Protein AF-A0A9P0Z8L5-F1 (afdb_monomer)

Foldseek 3Di:
DVVVLCVVQPPPDAPDSLVSDDPPDPVSVVVNVVVVVVVVVVVVVVLVVVLVVVLVVVVVPDDDDDPVSVVVSVVVSVVVVVVVVVVVVVVCVLAVGPNLVVLLCCLAVVLCPPQVVVLVVVVVVCVVVVNDDPVVPVVSVVSNVVSVVSSVVSNVVSVVVSVVVD

Organism: Cuscuta europaea (NCBI:txid41803)

pLDDT: mean 78.17, std 9.83, range [49.91, 93.12]

Mean predicted aligned error: 10.22 Å

Structure (mmCIF, N/CA/C/O backbone):
data_AF-A0A9P0Z8L5-F1
#
_entry.id   AF-A0A9P0Z8L5-F1
#
loop_
_atom_site.group_PDB
_atom_site.id
_atom_site.type_symbol
_atom_site.label_atom_id
_atom_site.label_alt_id
_atom_site.label_comp_id
_atom_site.label_asym_id
_atom_site.label_entity_id
_atom_site.label_seq_id
_atom_site.pdbx_PDB_ins_code
_atom_site.Cartn_x
_atom_site.Cartn_y
_atom_site.Cartn_z
_atom_site.occupancy
_atom_site.B_iso_or_equiv
_atom_site.auth_seq_id
_atom_site.auth_comp_id
_atom_site.auth_asym_id
_atom_site.auth_atom_id
_atom_site.pdbx_PDB_model_num
ATOM 1 N N . MET A 1 1 ? -7.778 -18.585 9.019 1.00 70.00 1 MET A N 1
ATOM 2 C CA . MET A 1 1 ? -8.124 -17.730 10.179 1.00 70.00 1 MET A CA 1
ATOM 3 C C . MET A 1 1 ? -9.530 -17.138 10.088 1.00 70.00 1 MET A C 1
ATOM 5 O O . MET A 1 1 ? -10.253 -17.262 11.063 1.00 70.00 1 MET A O 1
ATOM 9 N N . ALA A 1 2 ? -9.962 -16.586 8.943 1.00 75.44 2 ALA A N 1
ATOM 10 C CA . ALA A 1 2 ? -11.313 -16.013 8.791 1.00 75.44 2 ALA A CA 1
ATOM 11 C C . ALA A 1 2 ? -12.466 -16.988 9.123 1.00 75.44 2 ALA A C 1
ATOM 13 O O . ALA A 1 2 ? -13.380 -16.621 9.849 1.00 75.44 2 ALA A O 1
ATOM 14 N N . ILE A 1 3 ? -12.378 -18.247 8.671 1.00 82.12 3 ILE A N 1
ATOM 15 C CA . ILE A 1 3 ? -13.407 -19.278 8.919 1.00 82.12 3 ILE A CA 1
ATOM 16 C C . ILE A 1 3 ? -13.588 -19.552 10.422 1.00 82.12 3 ILE A C 1
ATOM 18 O O . ILE A 1 3 ? -14.708 -19.545 10.918 1.00 82.12 3 ILE A O 1
ATOM 22 N N . LEU A 1 4 ? -12.490 -19.736 11.163 1.00 79.88 4 LEU A N 1
ATOM 23 C CA . LEU A 1 4 ? -12.531 -19.990 12.609 1.00 79.88 4 LEU A CA 1
ATOM 24 C C . LEU A 1 4 ? -13.081 -18.786 13.391 1.00 79.88 4 LEU A C 1
ATOM 26 O O . LEU A 1 4 ? -13.856 -18.970 14.321 1.00 79.88 4 LEU A O 1
ATOM 30 N N . GLY A 1 5 ? -12.725 -17.559 12.992 1.00 74.44 5 GLY A N 1
ATOM 31 C CA . GLY A 1 5 ? -13.258 -16.342 13.612 1.00 74.44 5 GLY A CA 1
ATOM 32 C C . GLY A 1 5 ? -14.763 -16.166 13.387 1.00 74.44 5 GLY A C 1
ATOM 33 O O . GLY A 1 5 ? -15.477 -15.811 14.321 1.00 74.44 5 GLY A O 1
ATOM 34 N N . TYR A 1 6 ? -15.253 -16.472 12.181 1.00 79.12 6 TYR A N 1
ATOM 35 C CA . TYR A 1 6 ? -16.687 -16.447 11.880 1.00 79.12 6 TYR A CA 1
ATOM 36 C C . TYR A 1 6 ? -17.456 -17.533 12.643 1.00 79.12 6 TYR A C 1
ATOM 38 O O . TYR A 1 6 ? -18.515 -17.256 13.190 1.00 79.12 6 TYR A O 1
ATOM 46 N N . LEU A 1 7 ? -16.904 -18.745 12.763 1.00 80.19 7 LEU A N 1
ATOM 47 C CA . LEU A 1 7 ? -17.517 -19.808 13.571 1.00 80.19 7 LEU A CA 1
ATOM 48 C C . LEU A 1 7 ? -17.590 -19.454 15.067 1.00 80.19 7 LEU A C 1
ATOM 50 O O . LEU A 1 7 ? -18.496 -19.913 15.752 1.00 80.19 7 LEU A O 1
ATOM 54 N N . MET A 1 8 ? -16.657 -18.640 15.572 1.00 75.38 8 MET A N 1
ATOM 55 C CA . MET A 1 8 ? -16.578 -18.272 16.990 1.00 75.38 8 MET A CA 1
ATOM 56 C C . MET A 1 8 ? -17.526 -17.126 17.388 1.00 75.38 8 MET A C 1
ATOM 58 O O . MET A 1 8 ? -18.051 -17.142 18.497 1.00 75.38 8 MET A O 1
ATOM 62 N N . PHE A 1 9 ? -17.750 -16.140 16.512 1.00 72.75 9 PHE A N 1
ATOM 63 C CA . PHE A 1 9 ? -18.552 -14.940 16.821 1.00 72.75 9 PHE A CA 1
ATOM 64 C C . PHE A 1 9 ? -19.808 -14.780 15.944 1.00 72.75 9 PHE A C 1
ATOM 66 O O . PHE A 1 9 ? -20.626 -13.888 16.179 1.00 72.75 9 PHE A O 1
ATOM 73 N N . GLY A 1 10 ? -19.986 -15.645 14.944 1.00 77.44 10 GLY A N 1
ATOM 74 C CA . GLY A 1 10 ? -21.154 -15.670 14.068 1.00 77.44 10 GLY A CA 1
ATOM 75 C C . GLY A 1 10 ? -21.361 -14.369 13.291 1.00 77.44 10 GLY A C 1
ATOM 76 O O . GLY A 1 10 ? -20.416 -13.707 12.868 1.00 77.44 10 GLY A O 1
ATOM 77 N N . SER A 1 11 ? -22.625 -13.980 13.118 1.00 72.06 11 SER A N 1
ATOM 78 C CA . SER A 1 11 ? -23.034 -12.755 12.416 1.00 72.06 11 SER A CA 1
ATOM 79 C C . SER A 1 11 ? -22.658 -11.450 13.131 1.00 72.06 11 SER A C 1
ATOM 81 O O . SER A 1 11 ? -22.779 -10.387 12.532 1.00 72.06 11 SER A O 1
ATOM 83 N N . HIS A 1 12 ? -22.190 -11.506 14.383 1.00 68.12 12 HIS A N 1
ATOM 84 C CA . HIS A 1 12 ? -21.787 -10.332 15.167 1.00 68.12 12 HIS A CA 1
ATOM 85 C C . HIS A 1 12 ? -20.290 -9.993 15.037 1.00 68.12 12 HIS A C 1
ATOM 87 O O . HIS A 1 12 ? -19.783 -9.164 15.787 1.00 68.12 12 HIS A O 1
ATOM 93 N N . THR A 1 13 ? -19.558 -10.596 14.090 1.00 69.94 13 THR A N 1
ATOM 94 C CA . THR A 1 13 ? -18.135 -10.297 13.872 1.00 69.94 13 THR A CA 1
ATOM 95 C C . THR A 1 13 ? -17.886 -8.845 13.445 1.00 69.94 13 THR A C 1
ATOM 97 O O . THR A 1 13 ? -18.078 -8.486 12.285 1.00 69.94 13 THR A O 1
ATOM 100 N N . LEU A 1 14 ? -17.368 -8.023 14.359 1.00 70.56 14 LEU A N 1
ATOM 101 C CA . LEU A 1 14 ? -16.805 -6.699 14.071 1.00 70.56 14 LEU A CA 1
ATOM 102 C C . LEU A 1 14 ? -15.517 -6.753 13.217 1.00 70.56 14 LEU A C 1
ATOM 104 O O . LEU A 1 14 ? -14.834 -7.775 13.147 1.00 70.56 14 LEU A O 1
ATOM 108 N N . SER A 1 15 ? -15.152 -5.609 12.615 1.00 68.75 15 SER A N 1
ATOM 109 C CA . SER A 1 15 ? -13.997 -5.437 11.700 1.00 68.75 15 SER A CA 1
ATOM 110 C C . SER A 1 15 ? -12.642 -5.877 12.274 1.00 68.75 15 SER A C 1
ATOM 112 O O . SER A 1 15 ? -11.699 -6.127 11.525 1.00 68.75 15 SER A O 1
ATOM 114 N N . GLN A 1 16 ? -12.522 -5.954 13.598 1.00 72.44 16 GLN A N 1
ATOM 115 C CA . GLN A 1 16 ? -11.362 -6.510 14.280 1.00 72.44 16 GLN A CA 1
ATOM 116 C C . GLN A 1 16 ? -11.818 -7.668 15.157 1.00 72.44 16 GLN A C 1
ATOM 118 O O . GLN A 1 16 ? -12.675 -7.495 16.021 1.00 72.44 16 GLN A O 1
ATOM 123 N N . VAL A 1 17 ? -11.188 -8.833 14.981 1.00 63.66 17 VAL A N 1
ATOM 124 C CA . VAL A 1 17 ? -11.454 -10.017 15.813 1.00 63.66 17 VAL A CA 1
ATOM 125 C C . VAL A 1 17 ? -11.240 -9.683 17.288 1.00 63.66 17 VAL A C 1
ATOM 127 O O . VAL A 1 17 ? -12.067 -10.058 18.107 1.00 63.66 17 VAL A O 1
ATOM 130 N N . THR A 1 18 ? -10.214 -8.880 17.595 1.00 65.94 18 THR A N 1
ATOM 131 C CA . THR A 1 18 ? -9.868 -8.376 18.932 1.00 65.94 18 THR A CA 1
ATOM 132 C C . THR A 1 18 ? -10.999 -7.614 19.629 1.00 65.94 18 THR A C 1
ATOM 134 O O . THR A 1 18 ? -11.084 -7.657 20.851 1.00 65.94 18 THR A O 1
ATOM 137 N N . LEU A 1 19 ? -11.879 -6.952 18.871 1.00 61.09 19 LEU A N 1
ATOM 138 C CA . LEU A 1 19 ? -12.987 -6.165 19.415 1.00 61.09 19 LEU A CA 1
ATOM 139 C C . LEU A 1 19 ? -14.190 -7.039 19.814 1.00 61.09 19 LEU A C 1
ATOM 141 O O . LEU A 1 19 ? -14.993 -6.614 20.634 1.00 61.09 19 LEU A O 1
ATOM 145 N N . ASN A 1 20 ? -14.294 -8.263 19.276 1.00 60.38 20 ASN A N 1
ATOM 146 C CA . ASN A 1 20 ? -15.326 -9.228 19.677 1.00 60.38 20 ASN A CA 1
ATOM 147 C C . ASN A 1 20 ? -14.911 -10.097 20.873 1.00 60.38 20 ASN A C 1
ATOM 149 O O . ASN A 1 20 ? -15.735 -10.863 21.367 1.00 60.38 20 ASN A O 1
ATOM 153 N N . LEU A 1 21 ? -13.651 -10.041 21.336 1.00 64.19 21 LEU A N 1
ATOM 154 C CA . LEU A 1 21 ? -13.232 -10.872 22.467 1.00 64.19 21 LEU A CA 1
ATOM 155 C C . LEU A 1 21 ? -13.884 -10.392 23.778 1.00 64.19 21 LEU A C 1
ATOM 157 O O . LEU A 1 21 ? -13.819 -9.200 24.083 1.00 64.19 21 LEU A O 1
ATOM 161 N N . PRO A 1 22 ? -14.421 -11.307 24.611 1.00 65.06 22 PRO A N 1
ATOM 162 C CA . PRO A 1 22 ? -14.917 -10.959 25.938 1.00 65.06 22 PRO A CA 1
ATOM 163 C C . PRO A 1 22 ? -13.756 -10.463 26.808 1.00 65.06 22 PRO A C 1
ATOM 165 O O . PRO A 1 22 ? -12.781 -11.187 27.029 1.00 65.06 22 PRO A O 1
ATOM 168 N N . THR A 1 23 ? -13.849 -9.224 27.293 1.00 61.97 23 THR A N 1
ATOM 169 C CA . THR A 1 23 ? -12.807 -8.526 28.069 1.00 61.97 23 THR A CA 1
ATOM 170 C C . THR A 1 23 ? -12.660 -9.028 29.506 1.00 61.97 23 THR A C 1
ATOM 172 O O . THR A 1 23 ? -11.678 -8.694 30.167 1.00 61.97 23 THR A O 1
ATOM 175 N N . GLU A 1 24 ? -13.590 -9.857 29.980 1.00 63.19 24 GLU A N 1
ATOM 176 C CA . GLU A 1 24 ? -13.633 -10.331 31.370 1.00 63.19 24 GLU A CA 1
ATOM 177 C C . GLU A 1 24 ? -12.621 -11.452 31.667 1.00 63.19 24 GLU A C 1
ATOM 179 O O . GLU A 1 24 ? -12.235 -11.661 32.815 1.00 63.19 24 GLU A O 1
ATOM 184 N N . ASN A 1 25 ? -12.109 -12.134 30.635 1.00 67.50 25 ASN A N 1
ATOM 185 C CA . ASN A 1 25 ? -11.164 -13.239 30.791 1.00 67.50 25 ASN A CA 1
ATOM 186 C C . ASN A 1 25 ? -9.700 -12.785 30.650 1.00 67.50 25 ASN A C 1
ATOM 188 O O . ASN A 1 25 ? -9.319 -12.128 29.677 1.00 67.50 25 ASN A O 1
ATOM 192 N N . LEU A 1 26 ? -8.837 -13.235 31.571 1.00 69.94 26 LEU A N 1
ATOM 193 C CA . LEU A 1 26 ? -7.382 -12.992 31.556 1.00 69.94 26 LEU A CA 1
ATOM 194 C C . LEU A 1 26 ? -6.719 -13.376 30.220 1.00 69.94 26 LEU A C 1
ATOM 196 O O . LEU A 1 26 ? -5.826 -12.672 29.750 1.00 69.94 26 LEU A O 1
ATOM 200 N N . SER A 1 27 ? -7.189 -14.450 29.578 1.00 69.19 27 SER A N 1
ATOM 201 C CA . SER A 1 27 ? -6.686 -14.911 28.276 1.00 69.19 27 SER A CA 1
ATOM 202 C C . SER A 1 27 ? -6.919 -13.885 27.155 1.00 69.19 27 SER A C 1
ATOM 204 O O . SER A 1 27 ? -5.990 -13.574 26.406 1.00 69.19 27 SER A O 1
ATOM 206 N N . SER A 1 28 ? -8.108 -13.270 27.094 1.00 70.56 28 SER A N 1
ATOM 207 C CA . SER A 1 28 ? -8.423 -12.209 26.127 1.00 70.56 28 SER A CA 1
ATOM 208 C C . SER A 1 28 ? -7.548 -10.978 26.340 1.00 70.56 28 SER A C 1
ATOM 210 O O . SER A 1 28 ? -7.051 -10.390 25.382 1.00 70.56 28 SER A O 1
ATOM 212 N N . LYS A 1 29 ? -7.302 -10.609 27.602 1.00 73.38 29 LYS A N 1
ATOM 213 C CA . LYS A 1 29 ? -6.469 -9.454 27.950 1.00 73.38 29 LYS A CA 1
ATOM 214 C C . LYS A 1 29 ? -5.023 -9.644 27.481 1.00 73.38 29 LYS A C 1
ATOM 216 O O . LYS A 1 29 ? -4.458 -8.738 26.872 1.00 73.38 29 LYS A O 1
ATOM 221 N N . ILE A 1 30 ? -4.452 -10.833 27.685 1.00 79.44 30 ILE A N 1
ATOM 222 C CA . ILE A 1 30 ? -3.111 -11.178 27.187 1.00 79.44 30 ILE A CA 1
ATOM 223 C C . ILE A 1 30 ? -3.082 -11.141 25.651 1.00 79.44 30 ILE A C 1
ATOM 225 O O . ILE A 1 30 ? -2.187 -10.524 25.079 1.00 79.44 30 ILE A O 1
ATOM 229 N N . ALA A 1 31 ? -4.088 -11.709 24.976 1.00 77.75 31 ALA A N 1
ATOM 230 C CA . ALA A 1 31 ? -4.172 -11.698 23.513 1.00 77.75 31 ALA A CA 1
ATOM 231 C C . ALA A 1 31 ? -4.238 -10.272 22.927 1.00 77.75 31 ALA A C 1
ATOM 233 O O . ALA A 1 31 ? -3.560 -9.972 21.937 1.00 77.75 31 ALA A O 1
ATOM 234 N N . ILE A 1 32 ? -5.001 -9.371 23.558 1.00 79.19 32 ILE A N 1
ATOM 235 C CA . ILE A 1 32 ? -5.074 -7.952 23.178 1.00 79.19 32 ILE A CA 1
ATOM 236 C C . ILE A 1 32 ? -3.696 -7.292 23.334 1.00 79.19 32 ILE A C 1
ATOM 238 O O . ILE A 1 32 ? -3.199 -6.686 22.381 1.00 79.19 32 ILE A O 1
ATOM 242 N N . TYR A 1 33 ? -3.046 -7.454 24.494 1.00 78.44 33 TYR A N 1
ATOM 243 C CA . TYR A 1 33 ? -1.729 -6.860 24.745 1.00 78.44 33 TYR A CA 1
ATOM 244 C C . TYR A 1 33 ? -0.662 -7.369 23.775 1.00 78.44 33 TYR A C 1
ATOM 246 O O . TYR A 1 33 ? 0.087 -6.567 23.218 1.00 78.44 33 TYR A O 1
ATOM 254 N N . THR A 1 34 ? -0.614 -8.673 23.498 1.00 80.56 34 THR A N 1
ATOM 255 C CA . THR A 1 34 ? 0.329 -9.240 22.524 1.00 80.56 34 THR A CA 1
ATOM 256 C C . THR A 1 34 ? 0.085 -8.693 21.116 1.00 80.56 34 THR A C 1
ATOM 258 O O . THR A 1 34 ? 1.038 -8.386 20.398 1.00 80.56 34 THR A O 1
ATOM 261 N N . THR A 1 35 ? -1.177 -8.497 20.722 1.00 81.25 35 THR A N 1
ATOM 262 C CA . THR A 1 35 ? -1.517 -7.950 19.400 1.00 81.25 35 THR A CA 1
ATOM 263 C C . THR A 1 35 ? -1.046 -6.502 19.240 1.00 81.25 35 THR A C 1
ATOM 265 O O . THR A 1 35 ? -0.632 -6.128 18.146 1.00 81.25 35 THR A O 1
ATOM 268 N N . MET A 1 36 ? -1.027 -5.704 20.316 1.00 79.88 36 MET A N 1
ATOM 269 C CA . MET A 1 36 ? -0.522 -4.322 20.294 1.00 79.88 36 MET A CA 1
ATOM 270 C C . MET A 1 36 ? 0.998 -4.217 20.104 1.00 79.88 36 MET A C 1
ATOM 272 O O . MET A 1 36 ? 1.474 -3.236 19.532 1.00 79.88 36 MET A O 1
ATOM 276 N N . VAL A 1 37 ? 1.770 -5.225 20.519 1.00 83.56 37 VAL A N 1
ATOM 277 C CA . VAL A 1 37 ? 3.237 -5.225 20.351 1.00 83.56 37 VAL A CA 1
ATOM 278 C C . VAL A 1 37 ? 3.629 -5.245 18.868 1.00 83.56 37 VAL A C 1
ATOM 280 O O . VAL A 1 37 ? 4.594 -4.596 18.460 1.00 83.56 37 VAL A O 1
ATOM 283 N N . ASN A 1 38 ? 2.859 -5.952 18.039 1.00 82.38 38 ASN A N 1
ATOM 284 C CA . ASN A 1 38 ? 3.180 -6.166 16.631 1.00 82.38 38 ASN A CA 1
ATOM 285 C C . ASN A 1 38 ? 3.162 -4.862 15.791 1.00 82.38 38 ASN A C 1
ATOM 287 O O . ASN A 1 38 ? 4.155 -4.595 15.110 1.00 82.38 38 ASN A O 1
ATOM 291 N N . PRO A 1 39 ? 2.129 -3.994 15.855 1.00 82.31 39 PRO A N 1
ATOM 292 C CA . PRO A 1 39 ? 2.156 -2.675 15.220 1.00 82.31 39 PRO A CA 1
ATOM 293 C C . PRO A 1 39 ? 3.325 -1.790 15.661 1.00 82.31 39 PRO A C 1
ATOM 295 O O . PRO A 1 39 ? 3.936 -1.144 14.813 1.00 82.31 39 PRO A O 1
ATOM 298 N N . ILE A 1 40 ? 3.672 -1.784 16.955 1.00 81.38 40 ILE A N 1
ATOM 299 C CA . ILE A 1 40 ? 4.763 -0.953 17.495 1.00 81.38 40 ILE A CA 1
ATOM 300 C C . ILE A 1 40 ? 6.100 -1.369 16.873 1.00 81.38 40 ILE A C 1
ATOM 302 O O . ILE A 1 40 ? 6.838 -0.534 16.343 1.00 81.38 40 ILE A O 1
ATOM 306 N N . ALA A 1 41 ? 6.388 -2.672 16.880 1.00 85.25 41 ALA A N 1
ATOM 307 C CA . ALA A 1 41 ? 7.603 -3.211 16.282 1.00 85.25 41 ALA A CA 1
ATOM 308 C C . ALA A 1 41 ? 7.639 -2.978 14.762 1.00 85.25 41 ALA A C 1
ATOM 310 O O . ALA A 1 41 ? 8.647 -2.515 14.226 1.00 85.25 41 ALA A O 1
ATOM 311 N N . LYS A 1 42 ? 6.524 -3.235 14.061 1.00 79.12 42 LYS A N 1
ATOM 312 C CA . LYS A 1 42 ? 6.407 -2.999 12.613 1.00 79.12 42 LYS A CA 1
ATOM 313 C C . LYS A 1 42 ? 6.645 -1.536 12.250 1.00 79.12 42 LYS A C 1
ATOM 315 O O . LYS A 1 42 ? 7.347 -1.269 11.280 1.00 79.12 42 LYS A O 1
ATOM 320 N N . TYR A 1 43 ? 6.112 -0.598 13.029 1.00 81.00 43 TYR A N 1
ATOM 321 C CA . TYR A 1 43 ? 6.314 0.827 12.790 1.00 81.00 43 TYR A CA 1
ATOM 322 C C . TYR A 1 43 ? 7.796 1.209 12.878 1.00 81.00 43 TYR A C 1
ATOM 324 O O . TYR A 1 43 ? 8.327 1.843 11.967 1.00 81.00 43 TYR A O 1
ATOM 332 N N . ALA A 1 44 ? 8.496 0.759 13.925 1.00 80.38 44 ALA A N 1
ATOM 333 C CA . ALA A 1 44 ? 9.929 1.011 14.068 1.00 80.38 44 ALA A CA 1
ATOM 334 C C . ALA A 1 44 ? 10.731 0.454 12.878 1.00 80.38 44 ALA A C 1
ATOM 336 O O . ALA A 1 44 ? 11.569 1.161 12.316 1.00 80.38 44 ALA A O 1
ATOM 337 N N . LEU A 1 45 ? 10.430 -0.777 12.451 1.00 84.56 45 LEU A N 1
ATOM 338 C CA . LEU A 1 45 ? 11.103 -1.424 11.322 1.00 84.56 45 LEU A CA 1
ATOM 339 C C . LEU A 1 45 ? 10.845 -0.728 9.978 1.00 84.56 45 LEU A C 1
ATOM 341 O O . LEU A 1 45 ? 11.738 -0.721 9.138 1.00 84.56 45 LEU A O 1
ATOM 345 N N . LEU A 1 46 ? 9.668 -0.127 9.774 1.00 81.00 46 LEU A N 1
ATOM 346 C CA . LEU A 1 46 ? 9.329 0.598 8.543 1.00 81.00 46 LEU A CA 1
ATOM 347 C C . LEU A 1 46 ? 9.970 1.988 8.478 1.00 81.00 46 LEU A C 1
ATOM 349 O O . LEU A 1 46 ? 10.411 2.412 7.414 1.00 81.00 46 LEU A O 1
ATOM 353 N N . VAL A 1 47 ? 10.068 2.699 9.604 1.00 77.38 47 VAL A N 1
ATOM 354 C CA . VAL A 1 47 ? 10.605 4.071 9.627 1.00 77.38 47 VAL A CA 1
ATOM 355 C C . VAL A 1 47 ? 12.119 4.102 9.398 1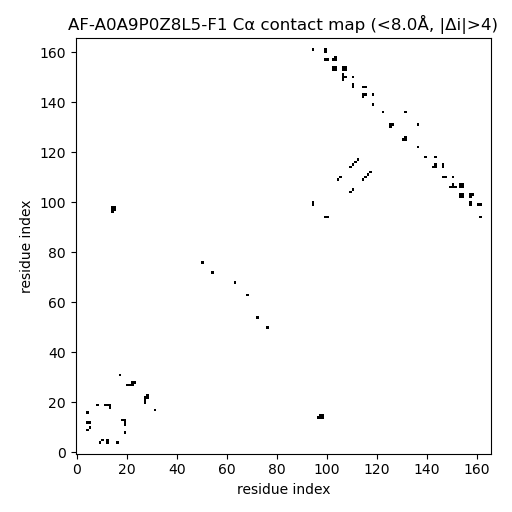.00 77.38 47 VAL A C 1
ATOM 357 O O . VAL A 1 47 ? 12.616 5.007 8.731 1.00 77.38 47 VAL A O 1
ATOM 360 N N . ILE A 1 48 ? 12.865 3.117 9.910 1.00 79.94 48 ILE A N 1
ATOM 361 C CA . ILE A 1 48 ? 14.332 3.052 9.770 1.00 79.94 48 ILE A CA 1
ATOM 362 C C . ILE A 1 48 ? 14.804 3.121 8.301 1.00 79.94 48 ILE A C 1
ATOM 364 O O . ILE A 1 48 ? 15.639 3.979 8.002 1.00 79.94 48 ILE A O 1
ATOM 368 N N . PRO A 1 49 ? 14.332 2.265 7.370 1.00 81.25 49 PRO A N 1
ATOM 369 C CA . PRO A 1 49 ? 14.775 2.311 5.979 1.00 81.25 49 PRO A CA 1
ATOM 370 C C . PRO A 1 49 ? 14.309 3.575 5.254 1.00 81.25 49 PRO A C 1
ATOM 372 O O . PRO A 1 49 ? 15.061 4.083 4.430 1.00 81.25 49 PRO A O 1
ATOM 375 N N . ILE A 1 50 ? 13.129 4.116 5.581 1.00 77.56 50 ILE A N 1
ATOM 376 C CA . ILE A 1 50 ? 12.628 5.370 4.994 1.00 77.56 50 ILE A CA 1
ATOM 377 C C . ILE A 1 50 ? 13.567 6.524 5.347 1.00 77.56 50 ILE A C 1
ATOM 379 O O . ILE A 1 50 ? 14.022 7.241 4.462 1.00 77.56 50 ILE A O 1
ATOM 383 N N . VAL A 1 51 ? 13.922 6.661 6.628 1.00 74.62 51 VAL A N 1
ATOM 384 C CA . VAL A 1 51 ? 14.864 7.692 7.083 1.00 74.62 51 VAL A CA 1
ATOM 385 C C . VAL A 1 51 ? 16.222 7.521 6.402 1.00 74.62 51 VAL A C 1
ATOM 387 O O . VAL A 1 51 ? 16.759 8.495 5.893 1.00 74.62 51 VAL A O 1
ATOM 390 N N . LYS A 1 52 ? 16.739 6.290 6.298 1.00 74.62 52 LYS A N 1
ATOM 391 C CA . LYS A 1 52 ? 18.010 6.023 5.602 1.00 74.62 52 LYS A CA 1
ATOM 392 C C . LYS A 1 52 ? 17.962 6.323 4.100 1.00 74.62 52 LYS A C 1
ATOM 394 O O . LYS A 1 52 ? 18.962 6.764 3.545 1.00 74.62 52 LYS A O 1
ATOM 399 N N . ALA A 1 53 ? 16.845 6.050 3.424 1.00 78.94 53 ALA A N 1
ATOM 400 C CA . ALA A 1 53 ? 16.678 6.354 2.001 1.00 78.94 53 ALA A CA 1
ATOM 401 C C . ALA A 1 53 ? 16.681 7.868 1.762 1.00 78.94 53 ALA A C 1
ATOM 403 O O . ALA A 1 53 ? 17.344 8.352 0.850 1.00 78.94 53 ALA A O 1
ATOM 404 N N . ILE A 1 54 ? 16.005 8.603 2.641 1.00 72.12 54 ILE A N 1
ATOM 405 C CA . ILE A 1 54 ? 15.968 10.060 2.628 1.00 72.12 54 ILE A CA 1
ATOM 406 C C . ILE A 1 54 ? 17.359 10.652 2.935 1.00 72.12 54 ILE A C 1
ATOM 408 O O . ILE A 1 54 ? 17.827 11.518 2.201 1.00 72.12 54 ILE A O 1
ATOM 412 N N . GLU A 1 55 ? 18.056 10.145 3.959 1.00 69.00 55 GLU A N 1
ATOM 413 C CA . GLU A 1 55 ? 19.434 10.549 4.287 1.00 69.00 55 GLU A CA 1
ATOM 414 C C . GLU A 1 55 ? 20.381 10.348 3.092 1.00 69.00 55 GLU A C 1
ATOM 416 O O . GLU A 1 55 ? 21.199 11.218 2.813 1.00 69.00 55 GLU A O 1
ATOM 421 N N . ARG A 1 56 ? 20.239 9.240 2.350 1.00 68.00 56 ARG A N 1
ATOM 422 C CA . ARG A 1 56 ? 21.040 8.967 1.144 1.00 68.00 56 ARG A CA 1
ATOM 423 C C . ARG A 1 56 ? 20.717 9.891 -0.024 1.00 68.00 56 ARG A C 1
ATOM 425 O O . ARG A 1 56 ? 21.644 10.319 -0.692 1.00 68.00 56 ARG A O 1
ATOM 432 N N . SER A 1 57 ? 19.445 10.224 -0.248 1.00 66.31 57 SER A N 1
ATOM 433 C CA . SER A 1 57 ? 19.070 11.162 -1.319 1.00 66.31 57 SER A CA 1
ATOM 434 C C . SER A 1 57 ? 19.609 12.579 -1.099 1.00 66.31 57 SER A C 1
ATOM 436 O O . SER A 1 57 ? 19.812 13.307 -2.058 1.00 66.31 57 SER A O 1
ATOM 438 N N . VAL A 1 58 ? 19.861 12.967 0.155 1.00 62.41 58 VAL A N 1
ATOM 439 C CA . VAL A 1 58 ? 20.470 14.265 0.496 1.00 62.41 58 VAL A CA 1
ATOM 440 C C . VAL A 1 58 ? 22.004 14.213 0.392 1.00 62.41 58 VAL A C 1
ATOM 442 O O . VAL A 1 58 ? 22.637 15.244 0.192 1.00 62.41 58 VAL A O 1
ATOM 445 N N . ASP A 1 59 ? 22.607 13.025 0.502 1.00 60.06 59 ASP A N 1
ATOM 446 C CA . ASP A 1 59 ? 24.062 12.819 0.401 1.00 60.06 59 ASP A CA 1
ATOM 447 C C . ASP A 1 59 ? 24.595 12.991 -1.034 1.00 60.06 59 ASP A C 1
ATOM 449 O O . ASP A 1 59 ? 25.770 13.298 -1.212 1.00 60.06 59 ASP A O 1
ATOM 453 N N . GLU A 1 60 ? 23.743 12.836 -2.056 1.00 57.78 60 GLU A N 1
ATOM 454 C CA . GLU A 1 60 ? 24.118 13.055 -3.464 1.00 57.78 60 GLU A CA 1
ATOM 455 C C . GLU 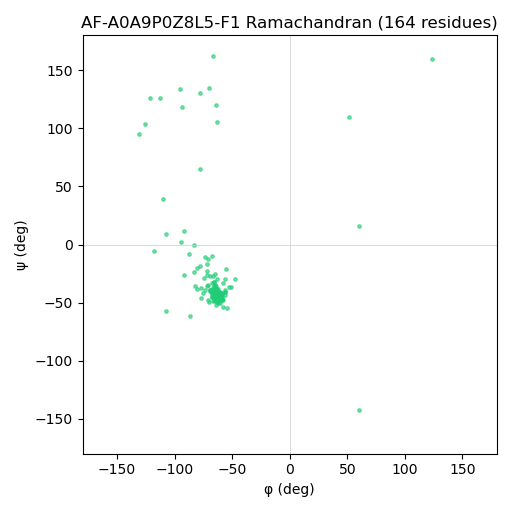A 1 60 ? 24.336 14.547 -3.815 1.00 57.78 60 GLU A C 1
ATOM 457 O O . GLU A 1 60 ? 24.929 14.834 -4.853 1.00 57.78 60 GLU A O 1
ATOM 462 N N . ASP A 1 61 ? 23.938 15.493 -2.948 1.00 55.03 61 ASP A N 1
ATOM 463 C CA . ASP A 1 61 ? 23.878 16.940 -3.249 1.00 55.03 61 ASP A CA 1
ATOM 464 C C . ASP A 1 61 ? 24.968 17.821 -2.581 1.00 55.03 61 ASP A C 1
ATOM 466 O O . ASP A 1 61 ? 24.942 19.047 -2.698 1.00 55.03 61 ASP A O 1
ATOM 470 N N . GLY A 1 62 ? 25.992 17.245 -1.935 1.00 50.75 62 GLY A N 1
ATOM 471 C CA . GLY A 1 62 ? 27.274 17.951 -1.767 1.00 50.75 62 GLY A CA 1
ATOM 472 C C . GLY A 1 62 ? 27.851 18.174 -0.359 1.00 50.75 62 GLY A C 1
ATOM 473 O O . GLY A 1 62 ? 27.207 18.145 0.689 1.00 50.75 62 GLY A O 1
ATOM 474 N N . ASP A 1 63 ? 29.157 18.421 -0.402 1.00 55.97 63 ASP A N 1
ATOM 475 C CA . ASP A 1 63 ? 30.193 18.319 0.626 1.00 55.97 63 ASP A CA 1
ATOM 476 C C . ASP A 1 63 ? 30.221 19.478 1.655 1.00 55.97 63 ASP A C 1
ATOM 478 O O . ASP A 1 63 ? 31.177 20.250 1.726 1.00 55.97 63 ASP A O 1
ATOM 482 N N . TYR A 1 64 ? 29.174 19.639 2.482 1.00 49.91 64 TYR A N 1
ATOM 483 C CA . TYR A 1 64 ? 29.145 20.700 3.509 1.00 49.91 64 TYR A CA 1
ATOM 484 C C . TYR A 1 64 ? 28.874 20.223 4.953 1.00 49.91 64 TYR A C 1
ATOM 486 O O . TYR A 1 64 ? 27.746 20.020 5.395 1.00 49.91 64 TYR A O 1
ATOM 494 N N . CYS A 1 65 ? 29.964 20.189 5.731 1.00 53.56 65 CYS A N 1
ATOM 495 C CA . CYS A 1 65 ? 30.099 20.424 7.181 1.00 53.56 65 CYS A CA 1
ATOM 496 C C . CYS A 1 65 ? 29.179 19.655 8.174 1.00 53.56 65 CYS A C 1
ATOM 498 O O . CYS A 1 65 ? 28.010 19.970 8.416 1.00 53.56 65 CYS A O 1
ATOM 500 N N . SER A 1 66 ? 29.814 18.732 8.904 1.00 65.44 66 SER A N 1
ATOM 501 C CA . SER A 1 66 ? 29.263 17.722 9.830 1.00 65.44 66 SER A CA 1
ATOM 502 C C . SER A 1 66 ? 28.221 18.190 10.878 1.00 65.44 66 SER A C 1
ATOM 504 O O . SER A 1 66 ? 27.322 17.427 11.232 1.00 65.44 66 SER A O 1
ATOM 506 N N . LYS A 1 67 ? 28.251 19.447 11.356 1.00 60.62 67 LYS A N 1
ATOM 507 C CA . LYS A 1 67 ? 27.284 19.942 12.369 1.00 60.62 67 LYS A CA 1
ATOM 508 C C . LYS A 1 67 ? 25.921 20.347 11.795 1.00 60.62 67 LYS A C 1
ATOM 510 O O . LYS A 1 67 ? 24.900 20.079 12.427 1.00 60.62 67 LYS A O 1
ATOM 515 N N . LYS A 1 68 ? 25.878 20.965 10.605 1.00 60.31 68 LYS A N 1
ATO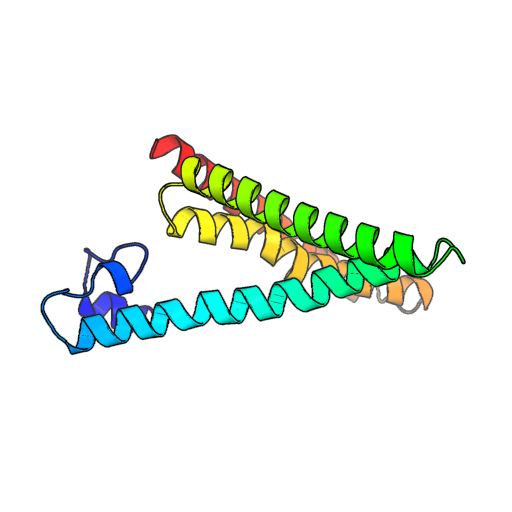M 516 C CA . LYS A 1 68 ? 24.605 21.321 9.946 1.00 60.31 68 LYS A CA 1
ATOM 517 C C . LYS A 1 68 ? 23.887 20.069 9.440 1.00 60.31 68 LYS A C 1
ATOM 519 O O . LYS A 1 68 ? 22.673 19.992 9.566 1.00 60.31 68 LYS A O 1
ATOM 524 N N . ARG A 1 69 ? 24.643 19.059 8.992 1.00 62.09 69 ARG A N 1
ATOM 525 C CA . ARG A 1 69 ? 24.142 17.734 8.591 1.00 62.09 69 ARG A CA 1
ATOM 526 C C . ARG A 1 69 ? 23.418 17.008 9.727 1.00 62.09 69 ARG A C 1
ATOM 528 O O . ARG A 1 69 ? 22.300 16.552 9.531 1.00 62.09 69 ARG A O 1
ATOM 535 N N . LEU A 1 70 ? 23.996 16.965 10.933 1.00 64.69 70 LEU A N 1
ATOM 536 C CA . LEU A 1 70 ? 23.346 16.335 12.092 1.00 64.69 70 LEU A CA 1
ATOM 537 C C . LEU A 1 70 ? 22.026 17.034 12.463 1.00 64.69 70 LEU A C 1
ATOM 539 O O . LEU A 1 70 ? 21.031 16.370 12.759 1.00 64.69 70 LEU A O 1
ATOM 543 N N . LEU A 1 71 ? 21.998 18.371 12.405 1.00 66.25 71 LEU A N 1
ATOM 544 C CA . LEU A 1 71 ? 20.778 19.152 12.615 1.00 66.25 71 LEU A CA 1
ATOM 545 C C . LEU A 1 71 ? 19.752 18.916 11.505 1.00 66.25 71 LEU A C 1
ATOM 547 O O . LEU A 1 71 ? 18.592 18.695 11.822 1.00 66.25 71 LEU A O 1
ATOM 551 N N . LEU A 1 72 ? 20.153 18.897 10.234 1.00 66.94 72 LEU A N 1
ATOM 552 C CA . LEU A 1 72 ? 19.251 18.696 9.097 1.00 66.94 72 LEU A CA 1
ATOM 553 C C . LEU A 1 72 ? 18.640 17.289 9.113 1.00 66.94 72 LEU A C 1
ATOM 555 O O . LEU A 1 72 ? 17.428 17.161 8.993 1.00 66.94 72 LEU A O 1
ATOM 559 N N . ILE A 1 73 ? 19.434 16.255 9.406 1.00 67.75 73 ILE A N 1
ATOM 560 C CA 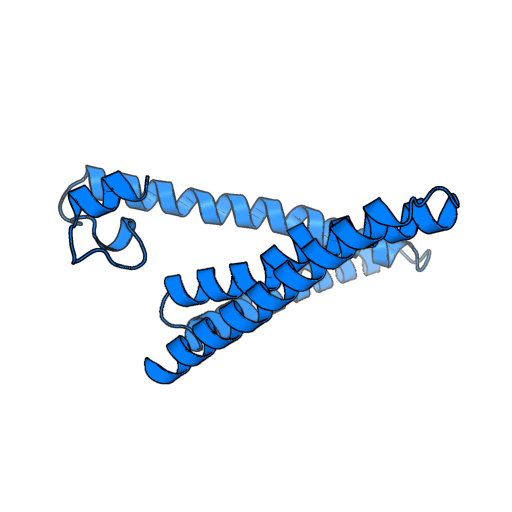. ILE A 1 73 ? 18.954 14.878 9.615 1.00 67.75 73 ILE A CA 1
ATOM 561 C C . ILE A 1 73 ? 17.969 14.815 10.787 1.00 67.75 73 ILE A C 1
ATOM 563 O O . ILE A 1 73 ? 16.929 14.162 10.705 1.00 67.75 73 ILE A O 1
ATOM 567 N N . THR A 1 74 ? 18.268 15.508 11.889 1.00 70.31 74 THR A N 1
ATOM 568 C CA . THR A 1 74 ? 17.373 15.556 13.053 1.00 70.31 74 THR A CA 1
ATOM 569 C C . THR A 1 74 ? 16.068 16.273 12.712 1.00 70.31 74 THR A C 1
ATOM 571 O O . THR A 1 74 ? 14.996 15.751 13.011 1.00 70.31 74 THR A O 1
ATOM 574 N N . MET A 1 75 ? 16.136 17.414 12.025 1.00 72.62 75 MET A N 1
ATOM 575 C CA . MET A 1 75 ? 14.973 18.183 11.579 1.00 72.62 75 MET A CA 1
ATOM 576 C C . MET A 1 75 ? 14.136 17.392 10.580 1.00 72.62 75 MET A C 1
ATOM 578 O O . MET A 1 75 ? 12.923 17.347 10.715 1.00 72.62 75 MET A O 1
ATOM 582 N N . GLN A 1 76 ? 14.761 16.694 9.636 1.00 69.56 76 GLN A N 1
ATOM 583 C CA . GLN A 1 76 ? 14.080 15.859 8.654 1.00 69.56 76 GLN A CA 1
ATOM 584 C C . GLN A 1 76 ? 13.441 14.629 9.299 1.00 69.56 76 GLN A C 1
ATOM 586 O O . GLN A 1 76 ? 12.307 14.287 8.982 1.00 69.56 76 GLN A O 1
ATOM 591 N N . ARG A 1 77 ? 14.111 13.998 10.269 1.00 71.62 77 ARG A N 1
ATOM 592 C CA . ARG A 1 77 ? 13.526 12.920 11.074 1.00 71.62 77 ARG A CA 1
ATOM 593 C C . ARG A 1 77 ? 12.314 13.408 11.856 1.00 71.62 77 ARG A C 1
ATOM 595 O O . ARG A 1 77 ? 11.313 12.698 11.917 1.00 71.62 77 ARG A O 1
ATOM 602 N N . VAL A 1 78 ? 12.408 14.587 12.468 1.00 79.00 78 VAL A N 1
ATOM 603 C CA . VAL A 1 78 ? 11.283 15.206 13.174 1.00 79.00 78 VAL A CA 1
ATOM 604 C C . VAL A 1 78 ? 10.164 15.514 12.186 1.00 79.00 78 VAL A C 1
ATOM 606 O O . VAL A 1 78 ? 9.043 15.119 12.455 1.00 79.00 78 VAL A O 1
ATOM 609 N N . LEU A 1 79 ? 10.465 16.090 11.023 1.00 81.00 79 LEU A N 1
ATOM 610 C CA . LEU A 1 79 ? 9.490 16.474 10.001 1.00 81.00 79 LEU A CA 1
ATOM 611 C C . LEU A 1 79 ? 8.775 15.262 9.389 1.00 81.00 79 LEU A C 1
ATOM 613 O O . LEU A 1 79 ? 7.560 15.282 9.250 1.00 81.00 79 LEU A O 1
ATOM 617 N N . VAL A 1 80 ? 9.492 14.174 9.090 1.00 77.75 80 VAL A N 1
ATOM 618 C CA . VAL A 1 80 ? 8.894 12.914 8.615 1.00 77.75 80 VAL A CA 1
ATOM 619 C C . VAL A 1 80 ? 8.046 12.269 9.711 1.00 77.75 80 VAL A C 1
ATOM 621 O O . VAL A 1 80 ? 6.966 11.758 9.440 1.00 77.75 80 VAL A O 1
ATOM 624 N N . ARG A 1 81 ? 8.497 12.292 10.971 1.00 77.00 81 ARG A N 1
ATOM 625 C CA . ARG A 1 81 ? 7.698 11.754 12.081 1.00 77.00 81 ARG A CA 1
ATOM 626 C C . ARG A 1 81 ? 6.445 12.585 12.327 1.00 77.00 81 ARG A C 1
ATOM 628 O O . ARG A 1 81 ? 5.380 12.004 12.501 1.00 77.00 81 ARG A O 1
ATOM 635 N N . THR A 1 82 ? 6.552 13.910 12.346 1.00 82.94 82 THR A N 1
ATOM 636 C CA . THR A 1 82 ? 5.404 14.792 12.561 1.00 82.94 82 THR A CA 1
ATOM 637 C C . THR A 1 82 ? 4.443 14.725 11.388 1.00 82.94 82 THR A C 1
ATOM 639 O O . THR A 1 82 ? 3.248 14.617 11.631 1.00 82.94 82 THR A O 1
ATOM 642 N N . SER A 1 83 ? 4.923 14.694 10.140 1.00 80.81 83 SER A N 1
ATOM 643 C CA . SER A 1 83 ? 4.055 14.555 8.968 1.00 80.81 83 SER A CA 1
ATOM 644 C C . SER A 1 83 ? 3.305 13.227 8.977 1.00 80.81 83 SER A C 1
ATOM 646 O O . SER A 1 83 ? 2.090 13.236 8.818 1.00 80.81 83 SER A O 1
ATOM 648 N N . VAL A 1 84 ? 3.977 12.106 9.269 1.00 78.75 84 VAL A N 1
ATOM 649 C CA . VAL A 1 84 ? 3.323 10.795 9.397 1.00 78.75 84 VAL A CA 1
ATOM 650 C C . VAL A 1 84 ? 2.271 10.818 10.504 1.00 78.75 84 VAL A C 1
ATOM 652 O O . VAL A 1 84 ? 1.145 10.390 10.268 1.00 78.75 84 VAL A O 1
ATOM 655 N N . VAL A 1 85 ? 2.588 11.365 11.683 1.00 80.69 85 VAL A N 1
ATOM 656 C CA . VAL A 1 85 ? 1.624 11.464 12.791 1.00 80.69 85 VAL A CA 1
ATOM 657 C C . VAL A 1 85 ? 0.426 12.333 12.397 1.00 80.69 85 VAL A C 1
ATOM 659 O O . VAL A 1 85 ? -0.712 11.895 12.551 1.00 80.69 85 VAL A O 1
ATOM 662 N N . ILE A 1 86 ? 0.653 13.513 11.819 1.00 86.38 86 ILE A N 1
ATOM 663 C CA . ILE A 1 86 ? -0.413 14.414 11.359 1.00 86.38 86 ILE A CA 1
ATOM 664 C C . ILE A 1 86 ? -1.296 13.709 10.322 1.00 86.38 86 ILE A C 1
ATOM 666 O O . ILE A 1 86 ? -2.517 13.706 10.463 1.00 86.38 86 ILE A O 1
ATOM 670 N N . SER A 1 87 ? -0.704 13.044 9.326 1.00 82.69 87 SER A N 1
ATOM 671 C CA . SER A 1 87 ? -1.451 12.279 8.326 1.00 82.69 87 SER A CA 1
ATOM 672 C C . SER A 1 87 ? -2.266 11.150 8.958 1.00 82.69 87 SER A C 1
ATOM 674 O O . SER A 1 87 ? -3.425 10.970 8.596 1.00 82.69 87 SER A O 1
ATOM 676 N N . THR A 1 88 ? -1.716 10.420 9.935 1.00 81.81 88 THR A N 1
ATOM 677 C CA . THR A 1 88 ? -2.468 9.363 10.632 1.00 81.81 88 THR A CA 1
ATOM 678 C C . THR A 1 88 ? -3.630 9.909 11.455 1.00 81.81 88 THR A C 1
ATOM 680 O O . THR A 1 88 ? -4.684 9.284 11.478 1.00 81.81 88 THR A O 1
ATOM 683 N N . VAL A 1 89 ? -3.479 11.082 12.078 1.00 81.88 89 VAL A N 1
ATOM 684 C CA . VAL A 1 89 ? -4.555 11.733 12.841 1.00 81.88 89 VAL A CA 1
ATOM 685 C C . VAL A 1 89 ? -5.679 12.182 11.909 1.00 81.88 89 VAL A C 1
ATOM 687 O O . VAL A 1 89 ? -6.842 11.907 12.188 1.00 81.88 89 VAL A O 1
ATOM 690 N N . ILE A 1 90 ? -5.344 12.800 10.773 1.00 83.44 90 ILE A N 1
ATOM 691 C CA . ILE A 1 90 ? -6.333 13.197 9.758 1.00 83.44 90 ILE A CA 1
ATOM 692 C C . ILE A 1 90 ? -7.107 11.970 9.263 1.00 83.44 90 ILE A C 1
ATOM 694 O O . ILE A 1 90 ? -8.334 11.985 9.214 1.00 83.44 90 ILE A O 1
ATOM 698 N N . VAL A 1 91 ? -6.395 10.888 8.944 1.00 80.25 91 VAL A N 1
ATOM 699 C CA . VAL A 1 91 ? -7.001 9.635 8.480 1.00 80.25 91 VAL A CA 1
ATOM 700 C C . VAL A 1 91 ? -7.887 8.995 9.555 1.00 80.25 91 VAL A C 1
ATOM 702 O O . VAL A 1 91 ? -8.964 8.503 9.230 1.00 80.25 91 VAL A O 1
ATOM 705 N N . ALA A 1 92 ? -7.476 9.031 10.825 1.00 78.12 92 ALA A N 1
ATOM 706 C CA . ALA A 1 92 ? -8.261 8.499 11.937 1.00 78.12 92 ALA A CA 1
ATOM 707 C C . ALA A 1 92 ? -9.573 9.269 12.163 1.00 78.12 92 ALA A C 1
ATOM 709 O O . ALA A 1 92 ? -10.577 8.660 12.520 1.00 78.12 92 ALA A O 1
ATOM 710 N N . ILE A 1 93 ? -9.580 10.587 11.934 1.00 76.62 93 ILE A N 1
ATOM 711 C CA . ILE A 1 93 ? -10.799 11.408 12.004 1.00 76.62 93 ILE A CA 1
ATOM 712 C C . ILE A 1 93 ? -11.698 11.151 10.786 1.00 76.62 93 ILE A C 1
ATOM 714 O O . ILE A 1 93 ? -12.916 11.092 10.921 1.00 76.62 93 ILE A O 1
ATOM 718 N N . ALA A 1 94 ? -11.109 10.983 9.598 1.00 74.81 94 ALA A N 1
ATOM 719 C CA . ALA A 1 94 ? -11.858 10.791 8.358 1.00 74.81 94 ALA A CA 1
ATOM 720 C C . ALA A 1 94 ? -12.475 9.388 8.215 1.00 74.81 94 ALA A C 1
ATOM 722 O O . ALA A 1 94 ? -13.494 9.239 7.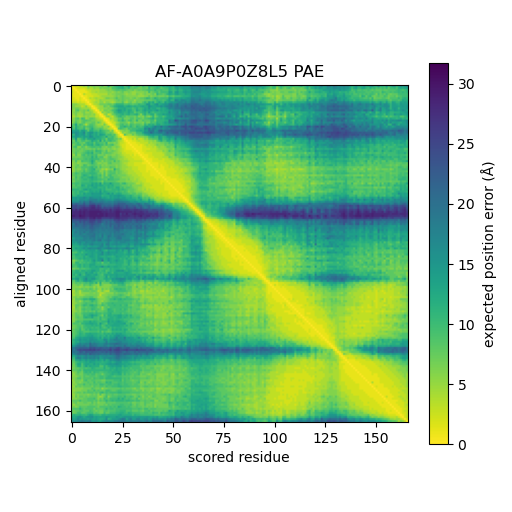546 1.00 74.81 94 ALA A O 1
ATOM 723 N N . VAL A 1 95 ? -11.867 8.350 8.803 1.00 73.62 95 VAL A N 1
ATOM 724 C CA . VAL A 1 95 ? -12.326 6.962 8.652 1.00 73.62 95 VAL A CA 1
ATOM 725 C C . VAL A 1 95 ? -12.442 6.282 10.023 1.00 73.62 95 VAL A C 1
ATOM 727 O O . VAL A 1 95 ? -11.459 5.725 10.516 1.00 73.62 95 VAL A O 1
ATOM 730 N N . PRO A 1 96 ? -13.643 6.264 10.635 1.00 68.38 96 PRO A N 1
ATOM 731 C CA . PRO A 1 96 ? -13.834 5.727 11.985 1.00 68.38 96 PRO A CA 1
ATOM 732 C C . PRO A 1 96 ? -13.728 4.192 12.063 1.00 68.38 96 PRO A C 1
ATOM 734 O O . PRO A 1 96 ? -13.524 3.644 13.146 1.00 68.38 96 PRO A O 1
ATOM 737 N N . PHE A 1 97 ? -13.824 3.474 10.933 1.00 76.81 97 PHE A N 1
ATOM 738 C CA . PHE A 1 97 ? -13.778 2.007 10.896 1.00 76.81 97 PHE A CA 1
ATOM 739 C C . PHE A 1 97 ? -12.522 1.457 10.210 1.00 76.81 97 PHE A C 1
ATOM 741 O O . PHE A 1 97 ? -12.243 1.713 9.038 1.00 76.81 97 PHE A O 1
ATOM 748 N N . PHE A 1 98 ? -11.816 0.579 10.926 1.00 77.19 98 PHE A N 1
ATOM 749 C CA . PHE A 1 98 ? -10.590 -0.081 10.465 1.00 77.19 98 PHE A CA 1
ATOM 750 C C . PHE A 1 98 ? -10.763 -0.895 9.171 1.00 77.19 98 PHE A C 1
ATOM 752 O O . PHE A 1 98 ? -9.841 -0.959 8.358 1.00 77.19 98 PHE A O 1
ATOM 759 N N . GLY A 1 99 ? -11.939 -1.500 8.963 1.00 78.88 99 GLY A N 1
ATOM 760 C CA . GLY A 1 99 ? -12.236 -2.302 7.774 1.00 78.88 99 GLY A CA 1
ATOM 761 C C . GLY A 1 99 ? -12.186 -1.491 6.475 1.00 78.88 99 GLY A C 1
ATOM 762 O O . GLY A 1 99 ? -11.536 -1.913 5.520 1.00 78.88 99 GLY A O 1
ATOM 763 N N . TYR A 1 100 ? -12.788 -0.298 6.458 1.00 80.88 100 TYR A N 1
ATOM 764 C CA . TYR A 1 100 ? -12.780 0.582 5.282 1.00 80.88 100 TYR A CA 1
ATOM 765 C C . TYR A 1 100 ? -11.380 1.117 4.983 1.00 80.88 100 TYR A C 1
ATOM 767 O O . TYR A 1 100 ? -10.965 1.162 3.826 1.00 80.88 100 TYR A O 1
ATOM 775 N N . LEU A 1 101 ? -10.615 1.439 6.029 1.00 82.12 101 LEU A N 1
ATOM 776 C CA . LEU A 1 101 ? -9.216 1.838 5.901 1.00 82.12 101 LEU A CA 1
ATOM 777 C C . LEU A 1 101 ? -8.363 0.735 5.267 1.00 82.12 101 LEU A C 1
ATOM 779 O O . LEU A 1 101 ? -7.656 0.984 4.296 1.00 82.12 101 LEU A O 1
ATOM 783 N N . MET A 1 102 ? -8.460 -0.495 5.774 1.00 85.38 102 MET A N 1
ATOM 784 C CA . MET A 1 102 ? -7.757 -1.656 5.218 1.00 85.38 102 MET A CA 1
ATOM 785 C C . MET A 1 102 ? -8.141 -1.924 3.756 1.00 85.38 102 MET A C 1
ATOM 787 O O . MET A 1 102 ? -7.261 -2.197 2.939 1.00 85.38 102 MET A O 1
ATOM 791 N N . ALA A 1 103 ? -9.430 -1.812 3.416 1.00 85.31 103 ALA A N 1
ATOM 792 C CA . ALA A 1 103 ? -9.910 -1.974 2.045 1.00 85.31 103 ALA A CA 1
ATOM 793 C C . ALA A 1 103 ? -9.336 -0.898 1.108 1.00 85.31 103 ALA A C 1
ATOM 795 O O . ALA A 1 103 ? -8.836 -1.228 0.033 1.00 85.31 103 ALA A O 1
ATOM 796 N N . LEU A 1 104 ? -9.329 0.367 1.539 1.00 85.19 104 LEU A N 1
ATOM 797 C CA . LEU A 1 104 ? -8.780 1.486 0.773 1.00 85.19 104 LEU A CA 1
ATOM 798 C C . LEU A 1 104 ? -7.260 1.365 0.583 1.00 85.19 104 LEU A C 1
ATOM 800 O O . LEU A 1 104 ? -6.764 1.496 -0.537 1.00 85.19 104 LEU A O 1
ATOM 804 N N . VAL A 1 105 ? -6.513 1.074 1.655 1.00 87.75 105 VAL A N 1
ATOM 805 C CA . VAL A 1 105 ? -5.054 0.881 1.588 1.00 87.75 105 VAL A CA 1
ATOM 806 C C . VAL A 1 105 ? -4.703 -0.303 0.682 1.00 87.75 105 VAL A C 1
ATOM 808 O O . VAL A 1 105 ? -3.777 -0.207 -0.126 1.00 87.75 105 VAL A O 1
ATOM 811 N N . GLY A 1 106 ? -5.455 -1.403 0.766 1.00 85.31 106 GLY A N 1
ATOM 812 C CA . GLY A 1 106 ? -5.281 -2.561 -0.107 1.00 85.31 106 GLY A CA 1
ATOM 813 C C . GLY A 1 106 ? -5.579 -2.248 -1.576 1.00 85.31 106 GLY A C 1
ATOM 814 O O . GLY A 1 106 ? -4.782 -2.581 -2.452 1.00 85.31 106 GLY A O 1
ATOM 815 N N . ALA A 1 107 ? -6.692 -1.571 -1.857 1.00 87.44 107 ALA A N 1
ATOM 816 C CA . ALA A 1 107 ? -7.084 -1.238 -3.222 1.00 87.44 107 ALA A CA 1
ATOM 817 C C . ALA A 1 107 ? -6.107 -0.259 -3.887 1.00 87.44 107 ALA A C 1
ATOM 819 O O . ALA A 1 107 ? -5.729 -0.478 -5.030 1.00 87.44 107 ALA A O 1
ATOM 820 N N . LEU A 1 108 ? -5.663 0.786 -3.182 1.00 87.31 108 LEU A N 1
ATOM 821 C CA . LEU A 1 108 ? -4.797 1.822 -3.752 1.00 87.31 108 LEU A CA 1
ATOM 822 C C . LEU A 1 108 ? -3.314 1.458 -3.680 1.00 87.31 108 LEU A C 1
ATOM 824 O O . LEU A 1 108 ? -2.630 1.349 -4.702 1.00 87.31 108 LEU A O 1
ATOM 828 N N . MET A 1 109 ? -2.790 1.286 -2.465 1.00 85.75 109 MET A N 1
ATOM 829 C CA . MET A 1 109 ? -1.348 1.155 -2.264 1.00 85.75 109 MET A CA 1
ATOM 830 C C . MET A 1 109 ? -0.852 -0.230 -2.649 1.00 85.75 109 MET A C 1
ATOM 832 O O . MET A 1 109 ? 0.138 -0.341 -3.371 1.00 85.75 109 MET A O 1
ATOM 836 N N . ASN A 1 110 ? -1.545 -1.288 -2.222 1.00 88.38 110 ASN A N 1
ATOM 837 C CA . ASN A 1 110 ? -1.083 -2.645 -2.504 1.00 88.38 110 ASN A CA 1
ATOM 838 C C . ASN A 1 110 ? -1.198 -2.991 -3.998 1.00 88.38 110 ASN A C 1
ATOM 840 O O . ASN A 1 110 ? -0.267 -3.567 -4.553 1.00 88.38 110 ASN A O 1
ATOM 844 N N . MET A 1 111 ? -2.267 -2.574 -4.689 1.00 90.00 111 MET A N 1
ATOM 845 C CA . MET A 1 111 ? -2.370 -2.780 -6.144 1.00 90.00 111 MET A CA 1
ATOM 846 C C . MET A 1 111 ? -1.262 -2.045 -6.908 1.00 90.00 111 MET A C 1
ATOM 848 O O . MET A 1 111 ? -0.644 -2.614 -7.810 1.00 90.00 111 MET A O 1
ATOM 852 N N . THR A 1 112 ? -0.941 -0.812 -6.509 1.00 87.69 112 THR A N 1
ATOM 853 C CA . THR A 1 112 ? 0.123 -0.034 -7.156 1.00 87.69 112 THR A CA 1
ATOM 854 C C . THR A 1 112 ? 1.502 -0.654 -6.923 1.00 87.69 112 THR A C 1
ATOM 856 O O . THR A 1 112 ? 2.266 -0.849 -7.869 1.00 87.69 112 THR A O 1
ATOM 859 N N . VAL A 1 113 ? 1.827 -0.997 -5.674 1.00 91.44 113 VAL A N 1
ATOM 860 C CA . VAL A 1 113 ? 3.161 -1.493 -5.304 1.00 91.44 113 VAL A CA 1
ATOM 861 C C . VAL A 1 113 ? 3.381 -2.940 -5.749 1.00 91.44 113 VAL A C 1
ATOM 863 O O . VAL A 1 113 ? 4.459 -3.260 -6.243 1.00 91.44 113 VAL A O 1
ATOM 866 N N . SER A 1 114 ? 2.388 -3.819 -5.600 1.00 90.00 114 SER A N 1
ATOM 867 C CA . SER A 1 114 ? 2.561 -5.257 -5.842 1.00 90.00 114 SER A CA 1
ATOM 868 C C . SER A 1 114 ? 2.226 -5.703 -7.260 1.00 90.00 114 SER A C 1
ATOM 870 O O . SER A 1 114 ? 2.767 -6.715 -7.695 1.00 90.00 114 SER A O 1
ATOM 872 N N . ILE A 1 115 ? 1.355 -4.991 -7.985 1.00 89.00 115 ILE A N 1
ATOM 873 C CA . ILE A 1 115 ? 0.975 -5.365 -9.358 1.00 89.00 115 ILE A CA 1
ATOM 874 C C . ILE A 1 115 ? 1.607 -4.399 -10.356 1.00 89.00 115 ILE A C 1
ATOM 876 O O . ILE A 1 115 ? 2.368 -4.821 -11.226 1.00 89.00 115 ILE A O 1
ATOM 880 N N . ILE A 1 116 ? 1.341 -3.099 -10.223 1.00 88.75 116 ILE A N 1
ATOM 881 C CA . ILE A 1 116 ? 1.716 -2.117 -11.249 1.00 88.75 116 ILE A CA 1
ATOM 882 C C . ILE A 1 116 ? 3.238 -1.913 -11.302 1.00 88.75 116 ILE A C 1
ATOM 884 O O . ILE A 1 116 ?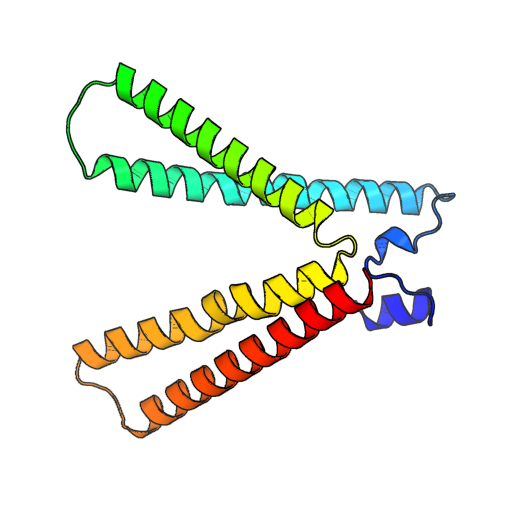 3.829 -2.007 -12.377 1.00 88.75 116 ILE A O 1
ATOM 888 N N . MET A 1 117 ? 3.895 -1.687 -10.160 1.00 89.38 117 MET A N 1
ATOM 889 C CA . MET A 1 117 ? 5.339 -1.420 -10.101 1.00 89.38 117 MET A CA 1
ATOM 890 C C . MET A 1 117 ? 6.203 -2.544 -10.716 1.00 89.38 117 ME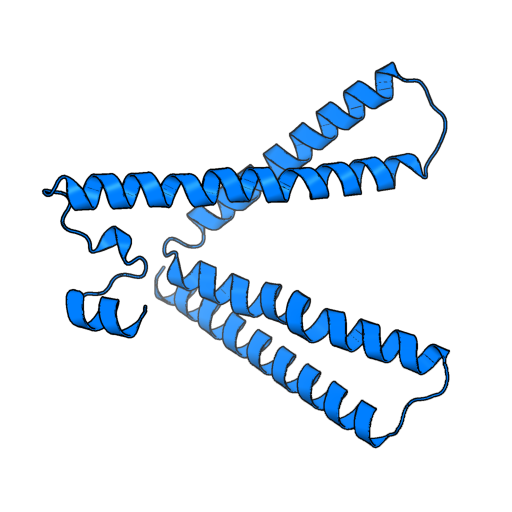T A C 1
ATOM 892 O O . MET A 1 117 ? 6.985 -2.240 -11.625 1.00 89.38 117 MET A O 1
ATOM 896 N N . PRO A 1 118 ? 6.074 -3.830 -10.323 1.00 88.44 118 PRO A N 1
ATOM 897 C CA . PRO A 1 118 ? 6.896 -4.891 -10.906 1.00 88.44 118 PRO A CA 1
ATOM 898 C C . PRO A 1 118 ? 6.599 -5.113 -12.393 1.00 88.44 118 PRO A C 1
ATOM 900 O O . PRO A 1 118 ? 7.535 -5.337 -13.161 1.00 88.44 118 PRO A O 1
ATOM 903 N N . CYS A 1 119 ? 5.339 -4.982 -12.827 1.00 86.81 119 CYS A N 1
ATOM 904 C CA . CYS A 1 119 ? 4.976 -5.095 -14.242 1.00 86.81 119 CYS A CA 1
ATOM 905 C C . CYS A 1 119 ? 5.621 -3.985 -15.084 1.00 86.81 119 CYS A C 1
ATOM 907 O O . CYS A 1 119 ? 6.189 -4.257 -16.143 1.00 86.81 119 CYS A O 1
ATOM 909 N N . LEU A 1 120 ? 5.596 -2.738 -14.602 1.00 87.00 120 LEU A N 1
ATOM 910 C CA . LEU A 1 120 ? 6.249 -1.613 -15.276 1.00 87.00 120 LEU A CA 1
ATOM 911 C C . LEU A 1 120 ? 7.774 -1.765 -15.299 1.00 87.00 120 LEU A C 1
ATOM 913 O O . LEU A 1 120 ? 8.399 -1.477 -16.320 1.00 87.00 120 LEU A O 1
ATOM 917 N N . CYS A 1 121 ? 8.373 -2.235 -14.203 1.00 88.19 121 CYS A N 1
ATOM 918 C CA . CYS A 1 121 ? 9.808 -2.501 -14.129 1.00 88.19 121 CYS A CA 1
ATOM 919 C C . CYS A 1 121 ? 10.228 -3.578 -15.143 1.00 88.19 121 CYS A C 1
ATOM 921 O O . CYS A 1 121 ? 11.165 -3.367 -15.916 1.00 88.19 121 CYS A O 1
ATOM 923 N N . PHE A 1 122 ? 9.477 -4.683 -15.210 1.00 87.19 122 PHE A N 1
ATOM 924 C CA . PHE A 1 122 ? 9.712 -5.777 -16.151 1.00 87.19 122 PHE A CA 1
ATOM 925 C C . PHE A 1 122 ? 9.585 -5.321 -17.614 1.00 87.19 122 PHE A C 1
ATOM 927 O O . PHE A 1 122 ? 10.468 -5.577 -18.433 1.00 87.19 122 PHE A O 1
ATOM 934 N N . LEU A 1 123 ? 8.534 -4.565 -17.951 1.00 85.38 123 LEU A N 1
ATOM 935 C CA . LEU A 1 123 ? 8.375 -4.015 -19.300 1.00 85.38 123 LEU A CA 1
ATOM 936 C C . LEU A 1 123 ? 9.509 -3.046 -19.655 1.00 85.38 123 LEU A C 1
ATOM 938 O O . LEU A 1 123 ? 10.033 -3.093 -20.769 1.00 85.38 123 LEU A O 1
ATOM 942 N N . LYS A 1 124 ? 9.919 -2.185 -18.714 1.00 86.56 124 LYS A N 1
ATOM 943 C CA . LYS A 1 124 ? 10.997 -1.216 -18.938 1.00 86.56 124 LYS A CA 1
ATOM 944 C C . LYS A 1 124 ? 12.331 -1.913 -19.198 1.00 86.56 124 LYS A C 1
ATOM 946 O O . LYS A 1 124 ? 13.029 -1.502 -20.123 1.00 86.56 124 LYS A O 1
ATOM 951 N N . ILE A 1 125 ? 12.667 -2.964 -18.447 1.00 87.50 125 ILE A N 1
ATOM 952 C CA . ILE A 1 125 ? 13.926 -3.691 -18.645 1.00 87.50 125 ILE A CA 1
ATOM 953 C C . ILE A 1 125 ? 13.915 -4.506 -19.940 1.00 87.50 125 ILE A C 1
ATOM 955 O O . ILE A 1 125 ? 14.824 -4.362 -20.752 1.00 87.50 125 ILE A O 1
ATOM 959 N N . CYS A 1 126 ? 12.863 -5.273 -20.227 1.00 81.06 126 CYS A N 1
ATOM 960 C CA . CYS A 1 126 ? 12.814 -6.091 -21.440 1.00 81.06 126 CYS A CA 1
ATOM 961 C C . CYS A 1 126 ? 12.752 -5.246 -22.725 1.00 81.06 126 CYS A C 1
ATOM 963 O O . CYS A 1 126 ? 13.262 -5.674 -23.763 1.00 81.06 126 CYS A O 1
ATOM 965 N N . ARG A 1 127 ? 12.207 -4.020 -22.651 1.00 79.19 127 ARG A N 1
ATOM 966 C CA . ARG A 1 127 ? 12.250 -3.043 -23.752 1.00 79.19 127 ARG A CA 1
ATOM 967 C C . ARG A 1 127 ? 13.672 -2.587 -24.065 1.00 79.19 127 ARG A C 1
ATOM 969 O O . ARG A 1 127 ? 14.000 -2.444 -25.235 1.00 79.19 127 ARG A O 1
ATOM 976 N N . ILE A 1 128 ? 14.510 -2.390 -23.046 1.00 81.75 128 ILE A N 1
ATOM 977 C CA . ILE A 1 128 ? 15.921 -2.004 -23.222 1.00 81.75 128 ILE A CA 1
ATOM 978 C C . ILE A 1 128 ? 16.714 -3.132 -23.896 1.00 81.75 128 ILE A C 1
ATOM 980 O O . ILE A 1 128 ? 17.532 -2.867 -24.768 1.00 81.75 128 ILE A O 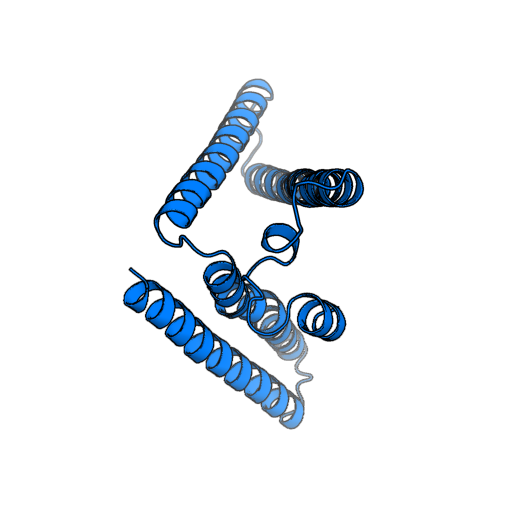1
ATOM 984 N N . TYR A 1 129 ? 16.436 -4.390 -23.544 1.00 79.44 129 TYR A N 1
ATOM 985 C CA . TYR A 1 129 ? 17.126 -5.560 -24.104 1.00 79.44 129 TYR A CA 1
ATOM 986 C C . TYR A 1 129 ? 16.572 -6.040 -25.458 1.00 79.44 129 TYR A C 1
ATOM 988 O O . TYR A 1 129 ? 17.065 -7.029 -25.995 1.00 79.44 129 TYR A O 1
ATOM 996 N N . GLY A 1 130 ? 15.537 -5.389 -26.006 1.00 73.56 130 GLY A N 1
ATOM 997 C CA . GLY A 1 130 ? 14.954 -5.738 -27.310 1.00 73.56 130 GLY A CA 1
ATOM 998 C C . GLY A 1 130 ? 14.383 -7.161 -27.404 1.00 73.56 130 GLY A C 1
ATOM 999 O O . GLY A 1 130 ? 14.146 -7.655 -28.503 1.00 73.56 130 GLY A O 1
ATOM 1000 N N . ARG A 1 131 ? 14.163 -7.838 -26.268 1.00 71.44 131 ARG A N 1
ATOM 1001 C CA . ARG A 1 131 ? 13.800 -9.264 -26.186 1.00 71.44 131 ARG A CA 1
ATOM 1002 C C . ARG A 1 131 ? 12.355 -9.468 -25.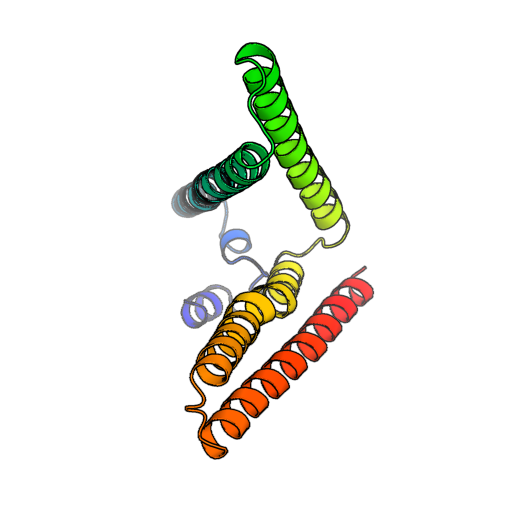728 1.00 71.44 131 ARG A C 1
ATOM 1004 O O . ARG A 1 131 ? 12.083 -10.352 -24.924 1.00 71.44 131 ARG A O 1
ATOM 1011 N N . LEU A 1 132 ? 11.434 -8.623 -26.191 1.00 72.56 132 LEU A N 1
ATOM 1012 C CA . LEU A 1 132 ? 10.014 -8.729 -25.846 1.00 72.56 132 LEU A CA 1
ATOM 1013 C C . LEU A 1 132 ? 9.265 -9.535 -26.894 1.00 72.56 132 LEU A C 1
ATOM 1015 O O . LEU A 1 132 ? 9.154 -9.127 -28.050 1.00 72.56 132 LEU A O 1
ATOM 1019 N N . ARG A 1 133 ? 8.693 -10.662 -26.473 1.00 80.06 133 ARG A N 1
ATOM 1020 C CA . ARG A 1 133 ? 7.730 -11.387 -27.295 1.00 80.06 133 ARG A CA 1
ATOM 1021 C C . ARG A 1 133 ? 6.384 -10.667 -27.201 1.00 80.06 133 ARG A C 1
ATOM 1023 O O . ARG A 1 133 ? 5.904 -10.408 -26.101 1.00 80.06 133 ARG A O 1
ATOM 1030 N N . PHE A 1 134 ? 5.744 -10.382 -28.339 1.00 80.31 134 PHE A N 1
ATOM 1031 C CA . PHE A 1 134 ? 4.442 -9.691 -28.370 1.00 80.31 134 PHE A CA 1
ATOM 1032 C C . PHE A 1 134 ? 3.392 -10.344 -27.451 1.00 80.31 134 PHE A C 1
ATOM 1034 O O . PHE A 1 134 ? 2.643 -9.639 -26.784 1.00 80.31 134 PHE A O 1
ATOM 1041 N N . GLY A 1 135 ? 3.388 -11.678 -27.342 1.00 84.44 135 GLY A N 1
ATOM 1042 C CA . GLY A 1 135 ? 2.487 -12.403 -26.437 1.00 84.44 135 GLY A CA 1
ATOM 1043 C C . GLY A 1 135 ? 2.706 -12.104 -24.947 1.00 84.44 135 GLY A C 1
ATOM 1044 O O . GLY A 1 135 ? 1.736 -11.961 -24.212 1.00 84.44 135 GLY A O 1
ATOM 1045 N N . GLU A 1 136 ? 3.953 -11.946 -24.496 1.00 84.81 136 GLU A N 1
ATOM 1046 C CA . GLU A 1 136 ? 4.261 -11.631 -23.090 1.00 84.81 136 GLU A CA 1
ATOM 1047 C C . GLU A 1 136 ? 3.821 -10.208 -22.733 1.00 84.81 136 GLU A C 1
ATOM 1049 O O . GLU A 1 136 ? 3.240 -9.984 -21.672 1.00 84.81 136 GLU A O 1
ATOM 1054 N N . VAL A 1 137 ? 4.018 -9.254 -23.652 1.00 87.12 137 VAL A N 1
ATOM 1055 C CA . VAL A 1 137 ? 3.547 -7.867 -23.492 1.00 87.12 137 VAL A CA 1
ATOM 1056 C C . VAL A 1 137 ? 2.031 -7.825 -23.321 1.00 87.12 137 VAL A C 1
ATOM 1058 O O . VAL A 1 137 ? 1.538 -7.113 -22.449 1.00 87.12 137 VAL A O 1
ATOM 1061 N N . ILE A 1 138 ? 1.294 -8.597 -24.124 1.00 89.25 138 ILE A N 1
ATOM 1062 C CA . ILE A 1 138 ? -0.171 -8.655 -24.057 1.00 89.25 138 ILE A CA 1
ATOM 1063 C C . ILE A 1 138 ? -0.627 -9.180 -22.691 1.00 89.25 138 ILE A C 1
ATOM 1065 O O . ILE A 1 138 ? -1.490 -8.566 -22.067 1.00 89.25 138 ILE A O 1
ATOM 1069 N N . VAL A 1 139 ? -0.020 -10.261 -22.192 1.00 90.25 139 VAL A N 1
ATOM 1070 C CA . VAL A 1 139 ? -0.364 -10.844 -20.883 1.00 90.25 139 VAL A CA 1
ATOM 1071 C C . VAL A 1 139 ? -0.072 -9.871 -19.737 1.00 90.25 139 VAL A C 1
ATOM 1073 O O . VAL A 1 139 ? -0.905 -9.697 -18.850 1.00 90.25 139 VAL A O 1
ATOM 1076 N N . ILE A 1 140 ? 1.075 -9.187 -19.760 1.00 89.75 140 ILE A N 1
ATOM 1077 C CA . ILE A 1 140 ? 1.430 -8.212 -18.717 1.00 89.75 140 ILE A CA 1
ATOM 1078 C C . ILE A 1 140 ? 0.502 -6.997 -18.769 1.00 89.75 140 ILE A C 1
ATOM 1080 O O . ILE A 1 140 ? 0.021 -6.543 -17.732 1.00 89.75 140 ILE A O 1
ATOM 1084 N N . CYS A 1 141 ? 0.210 -6.489 -19.968 1.00 89.06 141 CYS A N 1
ATOM 1085 C CA . CYS A 1 141 ? -0.734 -5.393 -20.154 1.00 89.06 141 CYS A CA 1
ATOM 1086 C C . CYS A 1 141 ? -2.120 -5.768 -19.609 1.00 89.06 141 CYS A C 1
ATOM 1088 O O . CYS A 1 141 ? -2.725 -4.994 -18.873 1.00 89.06 141 CYS A O 1
ATOM 1090 N N . TRP A 1 142 ? -2.576 -6.992 -19.877 1.00 92.62 142 TRP A N 1
ATOM 1091 C CA . TRP A 1 142 ? -3.835 -7.517 -19.357 1.00 92.62 142 TRP A CA 1
ATOM 1092 C C . TRP A 1 142 ? -3.874 -7.555 -17.822 1.00 92.62 142 TRP A C 1
ATOM 1094 O O . TRP A 1 142 ? -4.840 -7.088 -17.218 1.00 92.62 142 TRP A O 1
ATOM 1104 N N . ILE A 1 143 ? -2.807 -8.039 -17.174 1.00 92.25 143 ILE A N 1
ATOM 1105 C CA . ILE A 1 143 ? -2.692 -8.048 -15.705 1.00 92.25 143 ILE A CA 1
ATOM 1106 C C . ILE A 1 143 ? -2.752 -6.624 -15.138 1.00 92.25 143 ILE A C 1
ATOM 1108 O O . ILE A 1 143 ? -3.442 -6.387 -14.146 1.00 92.25 143 ILE A O 1
ATOM 1112 N N . VAL A 1 144 ? -2.070 -5.664 -15.772 1.00 92.31 144 VAL A N 1
ATOM 1113 C CA . VAL A 1 144 ? -2.096 -4.256 -15.350 1.00 92.31 144 VAL A CA 1
ATOM 1114 C C . VAL A 1 144 ? -3.497 -3.666 -15.493 1.00 92.31 144 VAL A C 1
ATOM 1116 O O . VAL A 1 144 ? -3.969 -3.017 -14.564 1.00 92.31 144 VAL A O 1
ATOM 1119 N N . VAL A 1 145 ? -4.189 -3.921 -16.607 1.00 93.06 145 VAL A N 1
ATOM 1120 C CA . VAL A 1 145 ? -5.565 -3.447 -16.829 1.00 93.06 145 VAL A CA 1
ATOM 1121 C C . VAL A 1 145 ? -6.514 -4.001 -15.768 1.00 93.06 145 VAL A C 1
ATOM 1123 O O . VAL A 1 145 ? -7.275 -3.235 -15.177 1.00 93.06 145 VAL A O 1
ATOM 1126 N N . ILE A 1 146 ? -6.433 -5.300 -15.463 1.00 93.12 146 ILE A N 1
ATOM 1127 C CA . ILE A 1 146 ? -7.225 -5.904 -14.384 1.00 93.12 146 ILE A CA 1
ATOM 1128 C C . ILE A 1 146 ? -6.883 -5.259 -13.038 1.00 93.12 146 ILE A C 1
ATOM 1130 O O . ILE A 1 146 ? -7.788 -4.877 -12.301 1.00 93.12 146 ILE A O 1
ATOM 1134 N N . GLY A 1 147 ? -5.596 -5.097 -12.720 1.00 90.50 147 GLY A N 1
ATOM 1135 C CA . GLY A 1 147 ? -5.152 -4.484 -11.467 1.00 90.50 147 GLY A CA 1
ATOM 1136 C C . GLY A 1 147 ? -5.665 -3.052 -11.296 1.00 90.50 147 GLY A C 1
ATOM 1137 O O . GLY A 1 147 ? -6.156 -2.698 -10.227 1.00 90.50 147 GLY A O 1
ATOM 1138 N N . VAL A 1 148 ? -5.628 -2.248 -12.362 1.00 91.62 148 VAL A N 1
ATOM 1139 C CA . VAL A 1 148 ? -6.187 -0.889 -12.376 1.00 91.62 148 VAL A CA 1
ATOM 1140 C C . VAL A 1 148 ? -7.707 -0.919 -12.221 1.00 91.62 148 VAL A C 1
ATOM 1142 O O . VAL A 1 148 ? -8.248 -0.134 -11.447 1.00 91.62 148 VAL A O 1
ATOM 1145 N N . GLY A 1 149 ? -8.399 -1.848 -12.884 1.00 92.94 149 GLY A N 1
ATOM 1146 C CA . GLY A 1 149 ? -9.839 -2.035 -12.715 1.00 92.94 149 GLY A CA 1
ATOM 1147 C C . GLY A 1 149 ? -10.216 -2.343 -11.263 1.00 92.94 149 GLY A C 1
ATOM 1148 O O . GLY A 1 149 ? -11.084 -1.680 -10.698 1.00 92.94 149 GLY A O 1
ATOM 1149 N N . ILE A 1 150 ? -9.513 -3.284 -10.625 1.00 90.62 150 ILE A N 1
ATOM 1150 C CA . ILE A 1 150 ? -9.731 -3.630 -9.213 1.00 90.62 150 ILE A CA 1
ATOM 1151 C C . ILE A 1 150 ? -9.403 -2.440 -8.304 1.00 90.62 150 ILE A C 1
ATOM 1153 O O . ILE A 1 150 ? -10.147 -2.173 -7.363 1.00 90.62 150 ILE A O 1
ATOM 1157 N N . MET A 1 151 ? -8.328 -1.700 -8.585 1.00 90.94 151 MET A N 1
ATOM 1158 C CA . MET A 1 151 ? -7.973 -0.491 -7.841 1.00 90.94 151 MET A CA 1
ATOM 1159 C C . MET A 1 151 ? -9.089 0.559 -7.911 1.00 90.94 151 MET A C 1
ATOM 1161 O O . MET A 1 151 ? -9.480 1.087 -6.872 1.00 90.94 151 MET A O 1
ATOM 1165 N N . ILE A 1 152 ? -9.635 0.842 -9.099 1.00 92.44 152 ILE A N 1
ATOM 1166 C CA . ILE A 1 152 ? -10.713 1.827 -9.283 1.00 92.44 152 ILE A CA 1
ATOM 1167 C C . ILE A 1 152 ? -11.976 1.380 -8.549 1.00 92.44 152 ILE A C 1
ATOM 1169 O O . ILE A 1 152 ? -12.513 2.139 -7.742 1.00 92.44 152 ILE A O 1
ATOM 1173 N N . VAL A 1 153 ? -12.427 0.146 -8.789 1.00 92.81 153 VAL A N 1
ATOM 1174 C CA . VAL A 1 153 ? -13.647 -0.389 -8.171 1.00 92.81 153 VAL A CA 1
ATOM 1175 C C . VAL A 1 153 ? -13.494 -0.440 -6.653 1.00 92.81 153 VAL A C 1
ATOM 1177 O O . VAL A 1 153 ? -14.351 0.077 -5.946 1.00 92.81 153 VAL A O 1
ATOM 1180 N N . GLY A 1 154 ? -12.381 -0.975 -6.145 1.00 87.62 154 GLY A N 1
ATOM 1181 C CA . GLY A 1 154 ? -12.115 -1.082 -4.711 1.00 87.62 154 GLY A CA 1
ATOM 1182 C C . GLY A 1 154 ? -12.045 0.278 -4.013 1.00 87.62 154 GLY A C 1
ATOM 1183 O O . GLY A 1 154 ? -12.628 0.456 -2.942 1.00 87.62 154 GLY A O 1
ATOM 1184 N N . THR A 1 155 ? -11.400 1.264 -4.644 1.00 89.19 155 THR A N 1
ATOM 1185 C CA . THR A 1 155 ? -11.340 2.641 -4.127 1.00 89.19 155 THR A CA 1
ATOM 1186 C C . THR A 1 155 ? -12.722 3.275 -4.101 1.00 89.19 155 THR A C 1
ATOM 1188 O O . THR A 1 155 ? -13.117 3.837 -3.082 1.00 89.19 155 THR A O 1
ATOM 1191 N N . TYR A 1 156 ? -13.482 3.146 -5.191 1.00 88.94 156 TYR A N 1
ATOM 1192 C CA . TYR A 1 156 ? -14.834 3.686 -5.278 1.00 88.94 156 TYR A CA 1
ATOM 1193 C C . TYR A 1 156 ? -15.751 3.076 -4.214 1.00 88.94 156 TYR A C 1
ATOM 1195 O O . TYR A 1 156 ? -16.425 3.808 -3.493 1.00 88.94 156 TYR A O 1
ATOM 1203 N N . THR A 1 157 ? -15.724 1.750 -4.047 1.00 88.62 157 THR A N 1
ATOM 1204 C CA . THR A 1 157 ? -16.532 1.070 -3.028 1.00 88.62 157 THR A CA 1
ATOM 1205 C C . THR A 1 157 ? -16.152 1.494 -1.615 1.00 88.62 157 THR A C 1
ATOM 1207 O O . THR A 1 157 ? -17.041 1.744 -0.806 1.00 88.62 157 THR A O 1
ATOM 1210 N N . ALA A 1 158 ? -14.855 1.632 -1.320 1.00 85.69 158 ALA A N 1
ATOM 1211 C CA . ALA A 1 158 ? -14.397 2.044 0.002 1.00 85.69 158 ALA A CA 1
ATOM 1212 C C . ALA A 1 158 ? -14.814 3.489 0.314 1.00 85.69 158 ALA A C 1
ATOM 1214 O O . ALA A 1 158 ? -15.319 3.758 1.399 1.00 85.69 158 ALA A O 1
ATOM 1215 N N . ILE A 1 159 ? -14.670 4.409 -0.646 1.00 85.06 159 ILE A N 1
ATOM 1216 C CA . ILE A 1 159 ? -15.082 5.811 -0.482 1.00 85.06 159 ILE A CA 1
ATOM 1217 C C . ILE A 1 159 ? -16.599 5.917 -0.309 1.00 85.06 159 ILE A C 1
ATOM 1219 O O . ILE A 1 159 ? -17.062 6.608 0.594 1.00 85.06 159 ILE A O 1
ATOM 1223 N N . MET A 1 160 ? -17.377 5.205 -1.127 1.00 86.19 160 MET A N 1
ATOM 1224 C CA . MET A 1 160 ? -18.837 5.205 -1.023 1.00 86.19 160 MET A CA 1
ATOM 1225 C C . MET A 1 160 ? -19.300 4.691 0.343 1.00 86.19 160 MET A C 1
ATOM 1227 O O . MET A 1 160 ? -20.196 5.271 0.954 1.00 86.19 160 MET A O 1
ATOM 1231 N N . GLN A 1 161 ? -18.662 3.636 0.855 1.00 82.75 161 GLN A N 1
ATOM 1232 C CA . GLN A 1 161 ? -18.947 3.110 2.187 1.00 82.75 161 GLN A CA 1
ATOM 1233 C C . GLN A 1 161 ? -18.589 4.107 3.292 1.00 82.75 161 GLN A C 1
ATOM 1235 O O . GLN A 1 161 ? -19.369 4.248 4.226 1.00 82.75 161 GLN A O 1
ATOM 1240 N N . ILE A 1 162 ? -17.471 4.832 3.172 1.00 82.62 162 ILE A N 1
ATOM 1241 C CA . ILE A 1 162 ? -17.081 5.875 4.136 1.00 82.62 162 ILE A CA 1
ATOM 1242 C C . ILE A 1 162 ? -18.115 7.005 4.166 1.00 82.62 162 ILE A C 1
ATOM 1244 O O . ILE A 1 162 ? -18.512 7.413 5.249 1.00 82.62 162 ILE A O 1
ATOM 1248 N N . ILE A 1 163 ? -18.576 7.475 3.001 1.00 82.00 163 ILE A N 1
ATOM 1249 C CA . ILE A 1 163 ? -19.565 8.563 2.905 1.00 82.00 163 ILE A CA 1
ATOM 1250 C C . ILE A 1 163 ? -20.935 8.121 3.427 1.00 82.00 163 ILE A C 1
ATOM 1252 O O . ILE A 1 163 ? -21.607 8.888 4.097 1.00 82.00 163 ILE A O 1
ATOM 1256 N N . THR A 1 164 ? -21.358 6.893 3.124 1.00 80.44 164 THR A N 1
ATOM 1257 C CA . THR A 1 164 ? -22.691 6.397 3.517 1.00 80.44 164 THR A CA 1
ATOM 1258 C C . THR A 1 164 ? -22.791 6.116 5.021 1.00 80.44 164 THR A C 1
ATOM 1260 O O . THR A 1 164 ? -23.884 6.136 5.577 1.00 80.44 164 THR A O 1
ATOM 1263 N N . HIS A 1 165 ? -21.666 5.815 5.677 1.00 69.62 165 HIS A N 1
ATOM 1264 C CA . HIS A 1 165 ? -21.600 5.553 7.120 1.00 69.62 165 HIS A CA 1
ATOM 1265 C C . HIS A 1 165 ? -21.237 6.782 7.969 1.00 69.62 165 HIS A C 1
ATOM 1267 O O . HIS A 1 165 ? -21.089 6.630 9.186 1.00 69.62 165 HIS A O 1
ATOM 1273 N N . PHE A 1 166 ? -21.066 7.946 7.338 1.00 60.38 166 PHE A N 1
ATOM 1274 C CA . PHE A 1 166 ? -20.889 9.244 7.990 1.00 60.38 166 PHE A CA 1
ATOM 1275 C C . PHE A 1 166 ? -22.245 9.931 8.171 1.00 60.38 166 PHE A C 1
ATOM 1277 O O . PHE A 1 166 ? -22.435 10.558 9.236 1.00 60.38 166 PHE A O 1
#

Sequence (166 aa):
MAILGYLMFGSHTLSQVTLNLPTENLSSKIAIYTTMVNPIAKYALLVIPIVKAIERSVDEDGDYCSKKRLLLITMQRVLVRTSVVISTVIVAIAVPFFGYLMALVGALMNMTVSIIMPCLCFLKICRIYGRLRFGEVIVICWIVVIGVGIMIVGTYTAIMQIITHF

Radius of gyration: 22.08 Å; Cα contacts (8 Å, |Δi|>4): 67; chains: 1; bounding box: 53×41×60 Å

InterPro domains:
  IPR013057 Amino acid transporter, transmembrane domain [PF01490] (1-160)

Secondary structure (DSSP, 8-state):
-HHHHHHHHGGG--SSGGGGS-TTSHHHHHHHHHHHHHHHHHHHHHHHHHHHHHHHHHHTT----HHHHHHHHHHHHHHHHHHHHHHHHHHHHH---HHHHHHHHIIIIIHIIIIIHHHHHHHHHHHHTT---HHHHHHHHHHHHHHHHHHHHHHHHHHHHHHHT-

Solvent-accessible surface area (backbone atoms only — not comparable to full-atom values): 9400 Å² total; per-residue (Å²): 111,70,68,62,54,41,74,72,50,48,97,70,64,51,83,43,71,77,76,65,49,64,77,88,41,71,68,44,50,50,53,52,57,58,58,56,50,51,59,56,55,50,49,56,64,56,48,53,56,53,53,52,52,52,57,51,65,58,63,78,76,65,97,68,62,77,69,60,48,56,50,48,54,50,51,48,53,49,49,54,51,50,49,51,51,52,52,50,53,54,48,52,71,74,47,87,47,70,50,51,51,53,45,32,47,46,19,51,54,44,35,43,60,71,49,42,46,56,51,51,52,52,53,55,52,37,60,74,68,72,70,70,54,72,70,59,54,52,54,52,51,48,53,44,52,52,44,50,51,49,24,52,54,36,37,51,53,30,52,53,50,54,62,76,75,104